Protein AF-A0A516W746-F1 (afdb_monomer_lite)

pLDDT: mean 83.27, std 19.43, range [36.5, 98.31]

Sequence (132 aa):
MTLKTCMACAITGLSFVTTAVLAQSAPSQAQGAFAKEAYEIARNMNGLADYCQRKGYIQPGSVEDARKLLPMVESMSPDKSGGDAAEAYGIKGYVLDGTRPPVQLAESELSESEWCQQAAEGWRHWAAQLAR

Radius of gyration: 26.64 Å; chains: 1; bounding box: 80×41×65 Å

Structure (mmCIF, N/CA/C/O backbone):
data_AF-A0A516W746-F1
#
_entry.id   AF-A0A516W746-F1
#
loop_
_atom_site.group_PDB
_atom_site.id
_atom_site.type_symbol
_atom_site.label_atom_id
_atom_site.label_alt_id
_atom_site.label_comp_id
_atom_site.label_asym_id
_atom_site.label_entity_id
_atom_site.label_seq_id
_atom_site.pdbx_PDB_ins_code
_atom_site.Cartn_x
_atom_site.Cartn_y
_atom_site.Cartn_z
_atom_site.occupancy
_atom_site.B_iso_or_equiv
_atom_site.auth_seq_id
_atom_site.auth_comp_id
_atom_site.auth_asym_id
_atom_site.auth_atom_id
_atom_site.pdbx_PDB_model_num
ATOM 1 N N . MET A 1 1 ? 63.960 31.977 -24.942 1.00 37.03 1 MET A N 1
ATOM 2 C CA . MET A 1 1 ? 64.540 31.016 -25.900 1.00 37.03 1 MET A CA 1
ATOM 3 C C . MET A 1 1 ? 63.509 30.722 -26.981 1.00 37.03 1 MET A C 1
ATOM 5 O O . MET A 1 1 ? 62.525 30.048 -26.726 1.00 37.03 1 MET A O 1
ATOM 9 N N . THR A 1 2 ? 63.719 31.315 -28.154 1.00 37.12 2 THR A N 1
ATOM 10 C CA . THR A 1 2 ? 63.327 30.843 -29.500 1.00 37.12 2 THR A CA 1
ATOM 11 C C . THR A 1 2 ? 63.686 29.345 -29.641 1.00 37.12 2 THR A C 1
ATOM 13 O O . THR A 1 2 ? 64.626 28.913 -28.986 1.00 37.12 2 THR A O 1
ATOM 16 N N . LEU A 1 3 ? 63.075 28.446 -30.420 1.00 38.25 3 LEU A N 1
ATOM 17 C CA . LEU A 1 3 ? 62.399 28.481 -31.721 1.00 38.25 3 LEU A CA 1
ATOM 18 C C . LEU A 1 3 ? 62.013 27.012 -32.032 1.00 38.25 3 LEU A C 1
ATOM 20 O O . LEU A 1 3 ? 62.898 26.170 -31.898 1.00 38.25 3 LEU A O 1
ATOM 24 N N . LYS A 1 4 ? 60.799 26.696 -32.516 1.00 39.16 4 LYS A N 1
ATOM 25 C CA . LYS A 1 4 ? 60.627 25.843 -33.719 1.00 39.16 4 LYS A CA 1
ATOM 26 C C . LYS A 1 4 ? 59.171 25.739 -34.179 1.00 39.16 4 LYS A C 1
ATOM 28 O O . LYS A 1 4 ? 58.379 24.943 -33.690 1.00 39.16 4 LYS A O 1
ATOM 33 N N . THR A 1 5 ? 58.865 26.541 -35.186 1.00 51.50 5 THR A N 1
ATOM 34 C CA . THR A 1 5 ? 57.885 26.256 -36.231 1.00 51.50 5 THR A CA 1
ATOM 35 C C . THR A 1 5 ? 58.268 24.963 -36.956 1.00 51.50 5 THR A C 1
ATOM 37 O O . THR A 1 5 ? 59.416 24.827 -37.372 1.00 51.50 5 THR A O 1
ATOM 40 N N . CYS A 1 6 ? 57.305 24.071 -37.189 1.00 39.34 6 CYS A N 1
ATOM 41 C CA . CYS A 1 6 ? 57.282 23.255 -38.401 1.00 39.34 6 CYS A CA 1
ATOM 42 C C . CYS A 1 6 ? 55.858 23.224 -38.951 1.00 39.34 6 CYS A C 1
ATOM 44 O O . CYS A 1 6 ? 54.904 22.791 -38.314 1.00 39.34 6 CYS A O 1
ATOM 46 N N . MET A 1 7 ? 55.783 23.781 -40.145 1.00 44.94 7 MET A N 1
ATOM 47 C CA . MET A 1 7 ? 54.649 23.980 -41.016 1.00 44.94 7 MET A CA 1
ATOM 48 C C . MET A 1 7 ? 54.442 22.726 -41.879 1.00 44.94 7 MET A C 1
ATOM 50 O O . MET A 1 7 ? 55.412 22.095 -42.284 1.00 44.94 7 MET A O 1
ATOM 54 N N . ALA A 1 8 ? 53.173 22.462 -42.195 1.00 44.06 8 ALA A N 1
ATOM 55 C CA . ALA A 1 8 ? 52.659 21.694 -43.332 1.00 44.06 8 ALA A CA 1
ATOM 56 C C . ALA A 1 8 ? 52.919 20.171 -43.415 1.00 44.06 8 ALA A C 1
ATOM 58 O O . ALA A 1 8 ? 53.989 19.703 -43.786 1.00 44.06 8 ALA A O 1
ATOM 59 N N . CYS A 1 9 ? 51.826 19.413 -43.300 1.00 36.50 9 CYS A N 1
ATOM 60 C CA . CYS A 1 9 ? 51.485 18.389 -44.288 1.00 36.50 9 CYS A CA 1
ATOM 61 C C . CYS A 1 9 ? 49.974 18.440 -44.533 1.00 36.50 9 CYS A C 1
ATOM 63 O O . CYS A 1 9 ? 49.177 17.998 -43.711 1.00 36.50 9 CYS A O 1
ATOM 65 N N . ALA A 1 10 ? 49.594 19.032 -45.664 1.00 47.81 10 ALA A N 1
ATOM 66 C CA . ALA A 1 10 ? 48.287 18.834 -46.261 1.00 47.81 10 ALA A CA 1
ATOM 67 C C . ALA A 1 10 ? 48.306 17.478 -46.976 1.00 47.81 10 ALA A C 1
ATOM 69 O O . ALA A 1 10 ? 49.094 17.301 -47.901 1.00 47.81 10 ALA A O 1
ATOM 70 N N . ILE A 1 11 ? 47.441 16.547 -46.569 1.00 54.03 11 ILE A N 1
ATOM 71 C CA . ILE A 1 11 ? 47.007 15.438 -47.422 1.00 54.03 11 ILE A CA 1
ATOM 72 C C . ILE A 1 11 ? 45.489 15.313 -47.280 1.00 54.03 11 ILE A C 1
ATOM 74 O O . ILE A 1 11 ? 44.940 15.022 -46.223 1.00 54.03 11 ILE A O 1
ATOM 78 N N . THR A 1 12 ? 44.852 15.626 -48.397 1.00 48.78 12 THR A N 1
ATOM 79 C CA . THR A 1 12 ? 43.491 15.351 -48.847 1.00 48.78 12 THR A CA 1
ATOM 80 C C . THR A 1 12 ? 42.935 14.011 -48.354 1.00 48.78 12 THR A C 1
ATOM 82 O O . THR A 1 12 ? 43.556 12.973 -48.569 1.00 48.78 12 THR A O 1
ATOM 85 N N . GLY A 1 13 ? 41.717 14.001 -47.799 1.00 41.84 13 GLY A N 1
ATOM 86 C CA . GLY A 1 13 ? 41.001 12.744 -47.572 1.00 41.84 13 GLY A CA 1
ATOM 87 C C . GLY A 1 13 ? 39.699 12.850 -46.778 1.00 41.84 13 GLY A C 1
ATOM 88 O O . GLY A 1 13 ? 39.731 13.007 -45.568 1.00 41.84 13 GLY A O 1
ATOM 89 N N . LEU A 1 14 ? 38.588 12.636 -47.488 1.00 45.56 14 LEU A N 1
ATOM 90 C CA . LEU A 1 14 ? 37.289 12.132 -47.018 1.00 45.56 14 LEU A CA 1
ATOM 91 C C . LEU A 1 14 ? 36.409 13.014 -46.114 1.00 45.56 14 LEU A C 1
ATOM 93 O O . LEU A 1 14 ? 36.617 13.180 -44.917 1.00 45.56 14 LEU A O 1
ATOM 97 N N . SER A 1 15 ? 35.303 13.439 -46.727 1.00 49.53 15 SER A N 1
ATOM 98 C CA . SER A 1 15 ? 34.029 13.756 -46.093 1.00 49.53 15 SER A CA 1
ATOM 99 C C . SER A 1 15 ? 33.666 12.755 -44.995 1.00 49.53 15 SER A C 1
ATOM 101 O O . SER A 1 15 ? 33.496 11.573 -45.283 1.00 49.53 15 SER A O 1
ATOM 103 N N . PHE A 1 16 ? 33.410 13.242 -43.784 1.00 45.09 16 PHE A N 1
ATOM 104 C CA . PHE A 1 16 ? 32.462 12.598 -42.883 1.00 45.09 16 PHE A CA 1
ATOM 105 C C . PHE A 1 16 ? 31.482 13.646 -42.380 1.00 45.09 16 PHE A C 1
ATOM 107 O O . PHE A 1 16 ? 31.838 14.646 -41.760 1.00 45.09 16 PHE A O 1
ATOM 114 N N . VAL A 1 17 ? 30.237 13.406 -42.772 1.00 51.44 17 VAL A N 1
ATOM 115 C CA . VAL A 1 17 ? 29.036 14.136 -42.408 1.00 51.44 17 VAL A CA 1
ATOM 116 C C . VAL A 1 17 ? 28.968 14.271 -40.893 1.00 51.44 17 VAL A C 1
ATOM 118 O O . VAL A 1 17 ? 29.109 13.299 -40.154 1.00 51.44 17 VAL A O 1
ATOM 121 N N . THR A 1 18 ? 28.722 15.495 -40.447 1.00 52.41 18 THR A N 1
ATOM 122 C CA . THR A 1 18 ? 28.358 15.859 -39.083 1.00 52.41 18 THR A CA 1
ATOM 123 C C . THR A 1 18 ? 27.039 15.176 -38.712 1.00 52.41 18 THR A C 1
ATOM 125 O O . THR A 1 18 ? 25.964 15.748 -38.857 1.00 52.41 18 THR A O 1
ATOM 128 N N . THR A 1 19 ? 27.085 13.940 -38.223 1.00 50.25 19 THR A N 1
ATOM 129 C CA . THR A 1 19 ? 25.996 13.399 -37.406 1.00 50.25 19 THR A CA 1
ATOM 130 C C . THR A 1 19 ? 26.310 13.719 -35.959 1.00 50.25 19 THR A C 1
ATOM 132 O O . THR A 1 19 ? 27.019 12.980 -35.278 1.00 50.25 19 THR A O 1
ATOM 135 N N . ALA A 1 20 ? 25.782 14.854 -35.499 1.00 52.38 20 ALA A N 1
ATOM 136 C CA . ALA A 1 20 ? 25.532 15.069 -34.087 1.00 52.38 20 ALA A CA 1
ATOM 137 C C . ALA A 1 20 ? 24.598 13.944 -33.621 1.00 52.38 20 ALA A C 1
ATOM 139 O O . ALA A 1 20 ? 23.387 13.996 -33.826 1.00 52.38 20 ALA A O 1
ATOM 140 N N . VAL A 1 21 ? 25.176 12.882 -33.060 1.00 49.97 21 VAL A N 1
ATOM 141 C CA . VAL A 1 21 ? 24.413 11.905 -32.293 1.00 49.97 21 VAL A CA 1
ATOM 142 C C . VAL A 1 21 ? 23.918 12.664 -31.074 1.00 49.97 21 VAL A C 1
ATOM 144 O O . VAL A 1 21 ? 24.688 12.985 -30.170 1.00 49.97 21 VAL A O 1
ATOM 147 N N . LEU A 1 22 ? 22.632 13.008 -31.092 1.00 46.84 22 LEU A N 1
ATOM 148 C CA . LEU A 1 22 ? 21.892 13.367 -29.896 1.00 46.84 22 LEU A CA 1
ATOM 149 C C . LEU A 1 22 ? 22.048 12.184 -28.941 1.00 46.84 22 LEU A C 1
ATOM 151 O O . LEU A 1 22 ? 21.396 11.155 -29.108 1.00 46.84 22 LEU A O 1
ATOM 155 N N . ALA A 1 23 ? 22.963 12.308 -27.983 1.00 45.59 23 ALA A N 1
ATOM 156 C CA . ALA A 1 23 ? 23.033 11.416 -26.846 1.00 45.59 23 ALA A CA 1
ATOM 157 C C . ALA A 1 23 ? 21.724 11.596 -26.071 1.00 45.59 23 ALA A C 1
ATOM 159 O O . ALA A 1 23 ? 21.599 12.473 -25.221 1.00 45.59 23 ALA A O 1
ATOM 160 N N . GLN A 1 24 ? 20.713 10.805 -26.430 1.00 52.53 24 GLN A N 1
ATOM 161 C CA . GLN A 1 24 ? 19.553 10.580 -25.588 1.00 52.53 24 GLN A CA 1
ATOM 162 C C . GLN A 1 24 ? 20.103 9.972 -24.303 1.00 52.53 24 GLN A C 1
ATOM 164 O O . GLN A 1 24 ? 20.575 8.836 -24.292 1.00 52.53 24 GLN A O 1
ATOM 169 N N . SER A 1 25 ? 20.133 10.773 -23.240 1.00 55.16 25 SER A N 1
ATOM 170 C CA . SER A 1 25 ? 20.462 10.329 -21.894 1.00 55.16 25 SER A CA 1
ATOM 171 C C . SER A 1 25 ? 19.475 9.232 -21.513 1.00 55.16 25 SER A C 1
ATOM 173 O O . SER A 1 25 ? 18.338 9.517 -21.141 1.00 55.16 25 SER A O 1
ATOM 175 N N . ALA A 1 26 ? 19.897 7.977 -21.673 1.00 61.19 26 ALA A N 1
ATOM 176 C CA . ALA A 1 26 ? 19.173 6.830 -21.157 1.00 61.19 26 ALA A CA 1
ATOM 177 C C . ALA A 1 26 ? 18.938 7.042 -19.650 1.00 61.19 26 ALA A C 1
ATOM 179 O O . ALA A 1 26 ? 19.851 7.534 -18.970 1.00 61.19 26 ALA A O 1
ATOM 180 N N . PRO A 1 27 ? 17.752 6.695 -19.117 1.00 62.69 27 PRO A N 1
ATOM 181 C CA . PRO A 1 27 ? 17.506 6.750 -17.683 1.00 62.69 27 PRO A CA 1
ATOM 182 C C . PRO A 1 27 ? 18.621 6.006 -16.949 1.00 62.69 27 PRO A C 1
ATOM 184 O O . PRO A 1 27 ? 18.989 4.891 -17.331 1.00 62.69 27 PRO A O 1
ATOM 187 N N . SER A 1 28 ? 19.197 6.624 -15.917 1.00 76.44 28 SER A N 1
ATOM 188 C CA . SER A 1 28 ? 20.229 5.936 -15.138 1.00 76.44 28 SER A CA 1
ATOM 189 C C . SER A 1 28 ? 19.622 4.704 -14.457 1.00 76.44 28 SER A C 1
ATOM 191 O O . SER A 1 28 ? 18.450 4.705 -14.082 1.00 76.44 28 SER A O 1
ATOM 193 N N . GLN A 1 29 ? 20.415 3.646 -14.267 1.00 75.31 29 GLN A N 1
ATOM 194 C CA . GLN A 1 29 ? 19.970 2.412 -13.597 1.00 75.31 29 GLN A CA 1
ATOM 195 C C . GLN A 1 29 ? 19.299 2.696 -12.236 1.00 75.31 29 GLN A C 1
ATOM 197 O O . GLN A 1 29 ? 18.311 2.056 -11.887 1.00 75.31 29 GLN A O 1
ATOM 202 N N . ALA A 1 30 ? 19.782 3.710 -11.508 1.00 80.44 30 ALA A N 1
ATOM 203 C CA . ALA A 1 30 ? 19.203 4.158 -10.242 1.00 80.44 30 ALA A CA 1
ATOM 204 C C . ALA A 1 30 ? 17.792 4.761 -10.394 1.00 80.44 30 ALA A C 1
ATOM 206 O O . ALA A 1 30 ? 16.923 4.497 -9.570 1.00 80.44 30 ALA A O 1
ATOM 207 N N . GLN A 1 31 ? 17.538 5.529 -11.460 1.00 83.38 31 GLN A N 1
ATOM 208 C CA . GLN A 1 31 ? 16.206 6.080 -11.747 1.00 83.38 31 GLN A CA 1
ATOM 209 C C . GLN A 1 31 ? 15.210 4.974 -12.108 1.00 83.38 31 GLN A C 1
ATOM 211 O O . GLN A 1 31 ? 14.065 5.020 -11.669 1.00 83.38 31 GLN A O 1
ATOM 216 N N . GLY A 1 32 ? 15.654 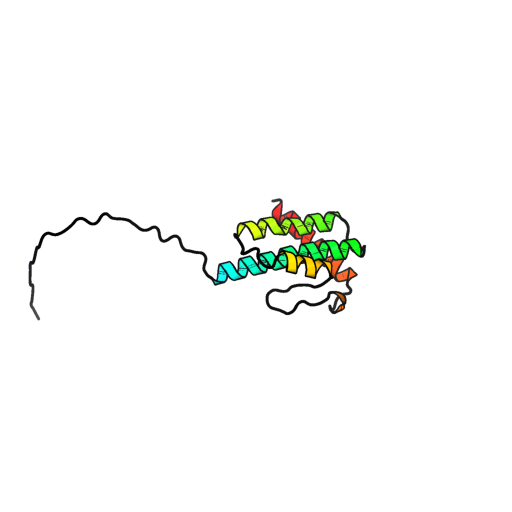3.960 -12.859 1.00 85.81 32 GLY A N 1
ATOM 217 C CA . GLY A 1 32 ? 14.825 2.798 -13.188 1.00 85.81 32 GLY A CA 1
ATOM 218 C C . GLY A 1 32 ? 14.448 1.969 -11.957 1.00 85.81 32 GLY A C 1
ATOM 219 O O . GLY A 1 32 ? 13.284 1.611 -11.796 1.00 85.81 32 GLY A O 1
ATOM 220 N N . ALA A 1 33 ? 15.409 1.716 -11.061 1.00 88.62 33 ALA A N 1
ATOM 221 C CA . ALA A 1 33 ? 15.162 1.000 -9.808 1.00 88.62 33 ALA A CA 1
ATOM 222 C C . ALA A 1 33 ? 14.163 1.744 -8.908 1.00 88.62 33 ALA A C 1
ATOM 224 O O . ALA A 1 33 ? 13.205 1.144 -8.430 1.00 88.62 33 ALA A O 1
ATOM 225 N N . PHE A 1 34 ? 14.331 3.061 -8.761 1.00 92.00 34 PHE A N 1
ATOM 226 C CA . PHE A 1 34 ? 13.399 3.898 -8.007 1.00 92.00 34 PHE A CA 1
ATOM 227 C C . PHE A 1 34 ? 11.984 3.892 -8.607 1.00 92.00 34 PHE A C 1
ATOM 229 O O . PHE A 1 34 ? 11.003 3.758 -7.880 1.00 92.00 34 PHE A O 1
ATOM 236 N N . ALA A 1 35 ? 11.859 4.003 -9.935 1.00 93.69 35 ALA A N 1
ATOM 237 C CA . ALA A 1 35 ? 10.559 3.969 -10.603 1.00 93.69 35 ALA A CA 1
ATOM 238 C C . ALA A 1 35 ? 9.835 2.631 -10.371 1.00 93.69 35 ALA A C 1
ATOM 240 O O . ALA A 1 35 ? 8.635 2.618 -10.093 1.00 93.69 35 ALA A O 1
ATOM 241 N N . LYS A 1 36 ? 10.565 1.511 -10.444 1.00 94.62 36 LYS A N 1
ATOM 242 C CA . LYS A 1 36 ? 10.028 0.179 -10.143 1.00 94.62 36 LYS A CA 1
ATOM 243 C C . LYS A 1 36 ? 9.533 0.074 -8.702 1.00 94.62 36 LYS A C 1
ATOM 245 O O . LYS A 1 36 ? 8.400 -0.338 -8.475 1.00 94.62 36 LYS A O 1
ATOM 250 N N . GLU A 1 37 ? 10.359 0.472 -7.742 1.00 94.44 37 GLU A N 1
ATOM 251 C CA . GLU A 1 37 ? 10.019 0.422 -6.318 1.00 94.44 37 GLU A CA 1
ATOM 252 C C . GLU A 1 37 ? 8.769 1.257 -6.010 1.00 94.44 37 GLU A C 1
ATOM 254 O O . GLU A 1 37 ? 7.829 0.776 -5.378 1.00 94.44 37 GLU A O 1
ATOM 259 N N . ALA A 1 38 ? 8.699 2.480 -6.546 1.00 93.44 38 ALA A N 1
ATOM 260 C CA . ALA A 1 38 ? 7.518 3.327 -6.424 1.00 93.44 38 ALA A CA 1
ATOM 261 C C . ALA A 1 38 ? 6.263 2.657 -7.013 1.00 93.44 38 ALA A C 1
ATOM 263 O O . ALA A 1 38 ? 5.166 2.812 -6.471 1.00 93.44 38 ALA A O 1
ATOM 264 N N . TYR A 1 39 ? 6.407 1.907 -8.113 1.00 95.50 39 TYR A N 1
ATOM 265 C CA . TYR A 1 39 ? 5.293 1.210 -8.756 1.00 95.50 39 TYR A CA 1
ATOM 266 C C . TYR A 1 39 ? 4.782 0.065 -7.885 1.00 95.50 39 TYR A C 1
ATOM 268 O O . TYR A 1 39 ? 3.578 -0.040 -7.652 1.00 95.50 39 TYR A O 1
ATOM 276 N N . GLU A 1 40 ? 5.683 -0.754 -7.347 1.00 96.56 40 GLU A N 1
ATOM 277 C CA . GLU A 1 40 ? 5.339 -1.835 -6.423 1.00 96.56 40 GLU A CA 1
ATOM 278 C C . GLU A 1 40 ? 4.666 -1.294 -5.150 1.00 96.56 40 GLU A C 1
ATOM 280 O O . GLU A 1 40 ? 3.613 -1.800 -4.759 1.00 96.56 40 GLU A O 1
ATOM 285 N N . ILE A 1 41 ? 5.185 -0.211 -4.559 1.00 95.19 41 ILE A N 1
ATOM 286 C CA . ILE A 1 41 ? 4.568 0.449 -3.396 1.00 95.19 41 ILE A CA 1
ATOM 287 C C . ILE A 1 41 ? 3.166 0.968 -3.741 1.00 95.19 41 ILE A C 1
ATOM 289 O O . ILE A 1 41 ? 2.222 0.718 -2.993 1.00 95.19 41 ILE A O 1
ATOM 293 N N . ALA A 1 42 ? 2.979 1.641 -4.881 1.00 95.06 42 ALA A N 1
ATOM 294 C CA . ALA A 1 42 ? 1.662 2.139 -5.282 1.00 95.06 42 ALA A CA 1
ATOM 295 C C . ALA A 1 42 ? 0.643 1.001 -5.477 1.00 95.06 42 ALA A C 1
ATOM 297 O O . ALA A 1 42 ? -0.510 1.109 -5.053 1.00 95.06 42 ALA A O 1
ATOM 298 N N . ARG A 1 43 ? 1.065 -0.123 -6.070 1.00 97.62 43 ARG A N 1
ATOM 299 C CA . ARG A 1 43 ? 0.226 -1.324 -6.207 1.00 97.62 43 ARG A CA 1
ATOM 300 C C . ARG A 1 43 ? -0.085 -1.947 -4.841 1.00 97.62 43 ARG A C 1
ATOM 302 O O . ARG A 1 43 ? -1.232 -2.311 -4.593 1.00 97.62 43 ARG A O 1
ATOM 309 N N . ASN A 1 44 ? 0.888 -2.005 -3.931 1.00 97.56 44 ASN A N 1
ATOM 310 C CA . ASN A 1 44 ? 0.682 -2.460 -2.557 1.00 97.56 44 ASN A CA 1
ATOM 311 C C . ASN A 1 44 ? -0.328 -1.590 -1.793 1.00 97.56 44 ASN A C 1
ATOM 313 O O . ASN A 1 44 ? -1.231 -2.137 -1.163 1.00 97.56 44 ASN A O 1
ATOM 317 N N . MET A 1 45 ? -0.250 -0.262 -1.920 1.00 95.81 45 MET A N 1
ATOM 318 C CA . MET A 1 45 ? -1.204 0.670 -1.305 1.00 95.81 45 MET A CA 1
ATOM 319 C C . MET A 1 45 ? -2.635 0.460 -1.809 1.00 95.81 45 MET A C 1
ATOM 321 O O . MET A 1 45 ? -3.562 0.480 -1.004 1.00 95.81 45 MET A O 1
ATOM 325 N N . ASN A 1 46 ? -2.829 0.168 -3.100 1.00 97.38 46 ASN A N 1
ATOM 326 C CA . ASN A 1 46 ? -4.153 -0.193 -3.621 1.00 97.38 46 ASN A CA 1
ATOM 327 C C . ASN A 1 46 ? -4.700 -1.464 -2.956 1.00 97.38 46 ASN A C 1
ATOM 329 O O . ASN A 1 46 ? -5.857 -1.497 -2.537 1.00 97.38 46 ASN A O 1
ATOM 333 N N . GLY A 1 47 ? -3.858 -2.489 -2.807 1.00 98.00 47 GLY A N 1
ATOM 334 C CA . GLY A 1 47 ? -4.239 -3.715 -2.110 1.00 98.00 47 GLY A CA 1
ATOM 335 C C . GLY A 1 47 ? -4.556 -3.485 -0.629 1.00 98.00 47 GLY A C 1
ATOM 336 O O . GLY A 1 47 ? -5.515 -4.059 -0.109 1.00 98.00 47 GLY A O 1
ATOM 337 N N . LEU A 1 48 ? -3.784 -2.628 0.049 1.00 98.00 48 LEU A N 1
ATOM 338 C CA . LEU A 1 48 ? -4.017 -2.240 1.445 1.00 98.00 48 LEU A CA 1
ATOM 339 C C . LEU A 1 48 ? -5.321 -1.459 1.607 1.00 98.00 48 LEU A C 1
ATOM 341 O O . LEU A 1 48 ? -6.053 -1.696 2.565 1.00 98.00 48 LEU A O 1
ATOM 345 N N . ALA A 1 49 ? -5.658 -0.582 0.661 1.00 98.12 49 ALA A N 1
ATOM 346 C CA . ALA A 1 49 ? -6.938 0.114 0.655 1.00 98.12 49 ALA A CA 1
ATOM 347 C C . ALA A 1 49 ? -8.105 -0.885 0.565 1.00 98.12 49 ALA A C 1
ATOM 349 O O . ALA A 1 49 ? -9.033 -0.825 1.375 1.00 98.12 49 ALA A O 1
ATOM 350 N N . ASP A 1 50 ? -8.013 -1.877 -0.327 1.00 98.25 50 ASP A N 1
ATOM 351 C CA . ASP A 1 50 ? -9.009 -2.949 -0.415 1.00 98.25 50 ASP A CA 1
ATOM 352 C C . ASP A 1 50 ? -9.065 -3.780 0.888 1.00 98.25 50 ASP A C 1
ATOM 354 O O . ASP A 1 50 ? -10.150 -4.156 1.338 1.00 98.25 50 ASP A O 1
ATOM 358 N N . TYR A 1 51 ? -7.920 -4.077 1.520 1.00 98.31 51 TYR A N 1
ATOM 359 C CA . TYR A 1 51 ? -7.861 -4.760 2.822 1.00 98.31 51 TYR A CA 1
ATOM 360 C C . TYR A 1 51 ? -8.604 -3.970 3.907 1.00 98.31 51 TYR A C 1
ATOM 362 O O . TYR A 1 51 ? -9.529 -4.494 4.533 1.00 98.31 51 TYR A O 1
ATOM 370 N N . CYS A 1 52 ? -8.249 -2.698 4.081 1.00 98.25 52 CYS A N 1
ATOM 371 C CA . CYS A 1 52 ? -8.855 -1.794 5.052 1.00 98.25 52 CYS A CA 1
ATOM 372 C C . CYS A 1 52 ? -10.367 -1.633 4.829 1.00 98.25 52 CYS A C 1
ATOM 374 O O . CYS A 1 52 ? -11.138 -1.625 5.792 1.00 98.25 52 CYS A O 1
ATOM 376 N N . GLN A 1 53 ? -10.812 -1.556 3.569 1.00 98.31 53 GLN A N 1
ATOM 377 C CA . GLN A 1 53 ? -12.232 -1.474 3.232 1.00 98.31 53 GLN A CA 1
ATOM 378 C C . GLN A 1 53 ? -12.972 -2.763 3.609 1.00 98.31 53 GLN A C 1
ATOM 380 O O . GLN A 1 53 ? -14.014 -2.696 4.258 1.00 98.31 53 GLN A O 1
ATOM 385 N N . ARG A 1 54 ? -12.443 -3.946 3.255 1.00 98.06 54 ARG A N 1
ATOM 386 C CA . ARG A 1 54 ? -13.082 -5.235 3.598 1.00 98.06 54 ARG A CA 1
ATOM 387 C C . ARG A 1 54 ? -13.198 -5.453 5.10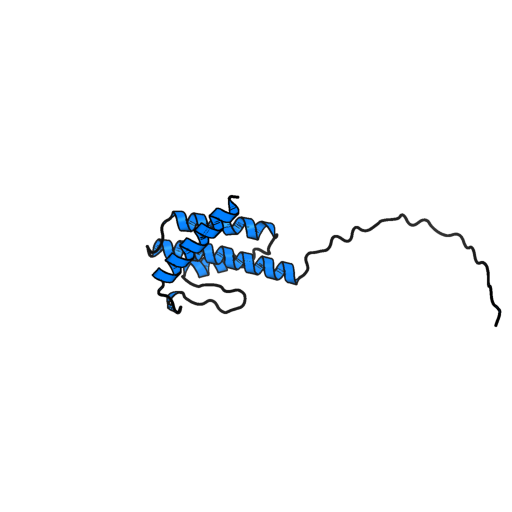3 1.00 98.06 54 ARG A C 1
ATOM 389 O O . ARG A 1 54 ? -14.126 -6.118 5.553 1.00 98.06 54 ARG A O 1
ATOM 396 N N . LYS A 1 55 ? -12.266 -4.896 5.874 1.00 97.56 55 LYS A N 1
ATOM 397 C CA . LYS A 1 55 ? -12.284 -4.920 7.341 1.00 97.56 55 LYS A CA 1
ATOM 398 C C . LYS A 1 55 ? -13.264 -3.908 7.948 1.00 97.56 55 LYS A C 1
ATOM 400 O O . LYS A 1 55 ? -13.544 -3.991 9.139 1.00 97.56 55 LYS A O 1
ATOM 405 N N . GLY A 1 56 ? -13.803 -2.987 7.147 1.00 97.88 56 GLY A N 1
ATOM 406 C CA . GLY A 1 56 ? -14.761 -1.969 7.579 1.00 97.88 56 GLY A CA 1
ATOM 407 C C . GLY A 1 56 ? -14.128 -0.737 8.230 1.00 97.88 56 GLY A C 1
ATOM 408 O O . GLY A 1 56 ? -14.839 0.030 8.870 1.00 97.88 56 GLY A O 1
ATOM 409 N N . TYR A 1 57 ? -12.813 -0.533 8.087 1.00 98.19 57 TYR A N 1
ATOM 410 C CA . TYR A 1 57 ? -12.106 0.581 8.734 1.00 98.19 57 TYR A CA 1
ATOM 411 C C . TYR A 1 57 ? -12.167 1.891 7.945 1.00 98.19 57 TYR A C 1
ATOM 413 O O . TYR A 1 57 ? -11.995 2.962 8.525 1.00 98.19 57 TYR A O 1
ATOM 421 N N . ILE A 1 58 ? -12.413 1.817 6.634 1.00 98.19 58 ILE A N 1
ATOM 422 C CA . ILE A 1 58 ? -12.442 2.972 5.727 1.00 98.19 58 ILE A CA 1
ATOM 423 C C . ILE A 1 58 ? -13.628 2.885 4.763 1.00 98.19 58 ILE A C 1
ATOM 425 O O . ILE A 1 58 ? -14.219 1.821 4.568 1.00 98.19 58 ILE A O 1
ATOM 429 N N . GLN A 1 59 ? -13.966 4.011 4.136 1.00 95.88 59 GLN A N 1
ATOM 430 C CA . GLN A 1 59 ? -15.067 4.100 3.177 1.00 95.88 59 GLN A CA 1
ATOM 431 C C . GLN A 1 59 ? -14.608 3.755 1.747 1.00 95.88 59 GLN A C 1
ATOM 433 O O . GLN A 1 59 ? -13.431 3.931 1.431 1.00 95.88 59 GLN A O 1
ATOM 438 N N . PRO A 1 60 ? -15.521 3.341 0.843 1.00 94.06 60 PRO A N 1
ATOM 439 C CA . PRO A 1 60 ? -15.180 3.036 -0.552 1.00 94.06 60 PRO A CA 1
ATOM 440 C C . PRO A 1 60 ? -14.444 4.169 -1.288 1.00 94.06 60 PRO A C 1
ATOM 442 O O . PRO A 1 60 ? -13.516 3.902 -2.044 1.00 94.06 60 PRO A O 1
ATOM 445 N N . GLY A 1 61 ? -14.784 5.436 -1.016 1.00 93.56 61 GLY A N 1
ATOM 446 C CA . GLY A 1 61 ? -14.105 6.587 -1.630 1.00 93.56 61 GLY A CA 1
ATOM 447 C C . GLY A 1 61 ? -12.605 6.671 -1.306 1.00 93.56 61 GLY A C 1
ATOM 448 O O . GLY A 1 61 ? -11.822 7.132 -2.129 1.00 93.56 61 GLY A O 1
ATOM 449 N N . SER A 1 62 ? -12.168 6.148 -0.155 1.00 95.31 62 SER A N 1
ATOM 450 C CA . SER A 1 62 ? -10.745 6.096 0.207 1.00 95.31 62 SER A CA 1
ATOM 451 C C . SER A 1 62 ? -9.946 5.139 -0.684 1.00 95.31 62 SER A C 1
ATOM 453 O O . SER A 1 62 ? -8.761 5.367 -0.920 1.00 95.31 62 SER A O 1
ATOM 455 N N . VAL A 1 63 ? -10.585 4.090 -1.213 1.00 96.44 63 VAL A N 1
ATOM 456 C CA . VAL A 1 63 ? -9.961 3.173 -2.180 1.00 96.44 63 VAL A CA 1
ATOM 457 C C . VAL A 1 63 ? -9.768 3.859 -3.528 1.00 96.44 63 VAL A C 1
ATOM 459 O O . VAL A 1 63 ? -8.722 3.712 -4.158 1.00 96.44 63 VAL A O 1
ATOM 462 N N . GLU A 1 64 ? -10.750 4.647 -3.964 1.00 95.75 64 GLU A N 1
ATOM 463 C CA . GLU A 1 64 ? -10.624 5.451 -5.181 1.00 95.75 64 GLU A CA 1
ATOM 464 C C . GLU A 1 64 ? -9.493 6.477 -5.056 1.00 95.75 64 GLU A C 1
ATOM 466 O O . GLU A 1 64 ? -8.734 6.675 -6.005 1.00 95.75 64 GLU A O 1
ATOM 471 N N . ASP A 1 65 ? -9.337 7.090 -3.880 1.00 95.44 65 ASP A N 1
ATOM 472 C CA . ASP A 1 65 ? -8.236 8.010 -3.603 1.00 95.44 65 ASP A CA 1
ATOM 473 C C . ASP A 1 65 ? -6.866 7.320 -3.657 1.00 95.44 65 ASP A C 1
ATOM 475 O O . ASP A 1 65 ? -5.953 7.855 -4.289 1.00 95.44 65 ASP A O 1
ATOM 479 N N . ALA A 1 66 ? -6.725 6.114 -3.094 1.00 94.69 66 ALA A N 1
ATOM 480 C CA . ALA A 1 66 ? -5.486 5.333 -3.179 1.00 94.69 66 ALA A CA 1
ATOM 481 C C . ALA A 1 66 ? -5.095 5.034 -4.639 1.00 94.69 66 ALA A C 1
ATOM 483 O O . ALA A 1 66 ? -3.949 5.238 -5.049 1.00 94.69 66 ALA A O 1
ATOM 484 N N . ARG A 1 67 ? -6.076 4.642 -5.466 1.00 95.19 67 ARG A N 1
ATOM 485 C CA . ARG A 1 67 ? -5.856 4.269 -6.874 1.00 95.19 67 ARG A CA 1
ATOM 486 C C . ARG A 1 67 ? -5.351 5.419 -7.744 1.00 95.19 67 ARG A C 1
ATOM 488 O O . ARG A 1 67 ? -4.681 5.161 -8.746 1.00 95.19 67 ARG A O 1
ATOM 495 N N . LYS A 1 68 ? -5.593 6.676 -7.357 1.00 92.06 68 LYS A N 1
ATOM 496 C CA . LYS A 1 68 ? -5.096 7.863 -8.081 1.00 92.06 68 LYS A CA 1
ATOM 497 C C . LYS A 1 68 ? -3.573 8.011 -8.038 1.00 92.06 68 LYS A C 1
ATOM 499 O O . LYS A 1 68 ? -3.033 8.773 -8.833 1.00 92.06 68 LYS A O 1
ATOM 504 N N . LEU A 1 69 ? -2.870 7.288 -7.163 1.00 86.12 69 LEU A N 1
ATOM 505 C CA . LEU A 1 69 ? -1.406 7.313 -7.119 1.00 86.12 69 LEU A CA 1
ATOM 506 C C . LEU A 1 69 ? -0.770 6.608 -8.325 1.00 86.12 69 LEU A C 1
ATOM 508 O O . LEU A 1 69 ? 0.296 7.010 -8.788 1.00 86.12 69 LEU A O 1
ATOM 512 N N . LEU A 1 70 ? -1.415 5.566 -8.853 1.00 92.75 70 LEU A N 1
ATOM 513 C CA . LEU A 1 70 ? -0.799 4.699 -9.855 1.00 92.75 70 LEU A CA 1
ATOM 514 C C . LEU A 1 70 ? -0.429 5.430 -11.164 1.00 92.75 70 LEU A C 1
ATOM 516 O O . LEU A 1 70 ? 0.713 5.279 -11.598 1.00 92.75 70 LEU A O 1
ATOM 520 N N . PRO A 1 71 ? -1.295 6.277 -11.760 1.00 92.56 71 PRO A N 1
ATOM 521 C CA . PRO A 1 71 ? -0.964 6.989 -12.999 1.00 92.56 71 PRO A CA 1
ATOM 522 C C . PRO A 1 71 ? 0.264 7.905 -12.887 1.00 92.56 71 PRO A C 1
ATOM 524 O O . PRO A 1 71 ? 1.035 8.034 -13.837 1.00 92.56 71 PRO A O 1
ATOM 527 N N . MET A 1 72 ? 0.478 8.521 -11.718 1.00 88.06 72 MET A N 1
ATOM 528 C CA . MET A 1 72 ? 1.660 9.350 -11.454 1.00 88.06 72 MET A CA 1
ATOM 529 C C . MET A 1 72 ? 2.939 8.531 -11.553 1.00 88.06 72 MET A C 1
ATOM 531 O O . MET A 1 72 ? 3.884 8.931 -12.229 1.00 88.06 72 MET A O 1
ATOM 535 N N . VAL A 1 73 ? 2.959 7.366 -10.914 1.00 91.06 73 VAL A N 1
ATOM 536 C CA . VAL A 1 73 ? 4.126 6.489 -10.953 1.00 91.06 73 VAL A CA 1
ATOM 537 C C . VAL A 1 73 ? 4.328 5.908 -12.352 1.00 91.06 73 VAL A C 1
ATOM 539 O O . VAL A 1 73 ? 5.454 5.817 -12.828 1.00 91.06 73 VAL A O 1
ATOM 542 N N . GLU A 1 74 ? 3.248 5.588 -13.065 1.00 92.94 74 GLU A N 1
ATOM 543 C CA . GLU A 1 74 ? 3.328 5.108 -14.447 1.00 92.94 74 GLU A CA 1
ATOM 544 C C . GLU A 1 74 ? 3.931 6.136 -15.415 1.00 92.94 74 GLU A C 1
ATOM 546 O O . GLU A 1 74 ? 4.593 5.738 -16.375 1.00 92.94 74 GLU A O 1
ATOM 551 N N . SER A 1 75 ? 3.791 7.440 -15.142 1.00 91.38 75 SER A N 1
ATOM 552 C CA . SER A 1 75 ? 4.427 8.498 -15.943 1.00 91.38 75 SER A CA 1
ATOM 553 C C . SER A 1 75 ? 5.961 8.420 -15.942 1.00 91.38 75 SER A C 1
ATOM 555 O O . SER A 1 75 ? 6.610 8.868 -16.887 1.00 91.38 75 SER A O 1
ATOM 557 N N . MET A 1 76 ? 6.545 7.769 -14.931 1.00 89.62 76 MET A N 1
ATOM 558 C CA . MET A 1 76 ? 7.985 7.525 -14.831 1.00 89.62 76 MET A CA 1
ATOM 559 C C . MET A 1 76 ? 8.455 6.351 -15.704 1.00 89.62 76 MET A C 1
ATOM 561 O O . MET A 1 76 ? 9.643 6.042 -15.714 1.00 89.62 76 MET A O 1
ATOM 565 N N . SER A 1 77 ? 7.544 5.695 -16.435 1.0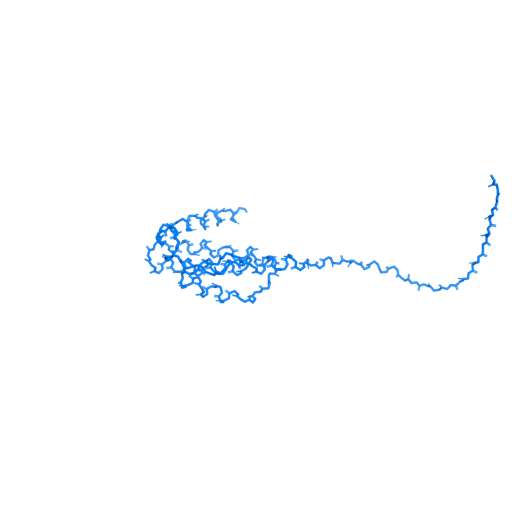0 92.38 77 SER A N 1
ATOM 566 C CA . SER A 1 77 ? 7.810 4.486 -17.227 1.00 92.38 77 SER A CA 1
ATOM 567 C C . SER A 1 77 ? 8.502 3.370 -16.418 1.00 92.38 77 SER A C 1
ATOM 569 O O . SER A 1 77 ? 9.574 2.902 -16.811 1.00 92.38 77 SER A O 1
ATOM 571 N N . PRO A 1 78 ? 7.925 2.942 -15.277 1.00 94.81 78 PRO A N 1
ATOM 572 C CA . PRO A 1 78 ? 8.537 1.946 -14.406 1.00 94.81 78 PRO A CA 1
ATOM 573 C C . PRO A 1 78 ? 8.548 0.553 -15.049 1.00 94.81 78 PRO A C 1
ATOM 575 O O . PRO A 1 78 ? 7.667 0.207 -15.843 1.00 94.81 78 PRO A O 1
ATOM 578 N N . ASP A 1 79 ? 9.501 -0.287 -14.642 1.00 95.00 79 ASP A N 1
ATOM 579 C CA . ASP A 1 79 ? 9.361 -1.738 -14.796 1.00 95.00 79 ASP A CA 1
ATOM 580 C C . ASP A 1 79 ? 8.167 -2.198 -13.948 1.00 95.00 79 ASP A C 1
ATOM 582 O O . ASP A 1 79 ? 8.165 -2.041 -12.729 1.00 95.00 79 ASP A O 1
ATOM 586 N N . LYS A 1 80 ? 7.137 -2.740 -14.604 1.00 96.44 80 LYS A N 1
ATOM 587 C CA . LYS A 1 80 ? 5.885 -3.155 -13.953 1.00 96.44 80 LYS A CA 1
ATOM 588 C C . LYS A 1 80 ? 5.937 -4.571 -13.378 1.00 96.44 80 LYS A C 1
ATOM 590 O O . LYS A 1 80 ? 4.970 -5.013 -12.751 1.00 96.44 80 LYS A O 1
ATOM 595 N N . SER A 1 81 ? 7.022 -5.312 -13.610 1.00 96.25 81 SER A N 1
ATOM 596 C CA . SER A 1 81 ? 7.182 -6.640 -13.020 1.00 96.25 81 SER A CA 1
ATOM 597 C C . SER A 1 81 ? 7.157 -6.541 -11.493 1.00 96.25 81 SER A C 1
ATOM 599 O O . SER A 1 81 ? 7.735 -5.625 -10.923 1.00 96.25 81 SER A O 1
ATOM 601 N N . GLY A 1 82 ? 6.447 -7.461 -10.835 1.00 94.88 82 GLY A N 1
ATOM 602 C CA . GLY A 1 82 ? 6.281 -7.458 -9.375 1.00 94.88 82 GLY A CA 1
ATOM 603 C C . GLY A 1 82 ? 5.052 -6.700 -8.864 1.00 94.88 82 GLY A C 1
ATOM 604 O O . GLY A 1 82 ? 4.575 -7.012 -7.774 1.00 94.88 82 GLY A O 1
ATOM 605 N N . GLY A 1 83 ? 4.451 -5.806 -9.659 1.00 96.56 83 GLY A N 1
ATOM 606 C CA . GLY A 1 83 ? 3.299 -5.005 -9.224 1.00 96.56 83 GLY A CA 1
ATOM 607 C C . GLY A 1 83 ? 2.092 -5.823 -8.750 1.00 96.56 83 GLY A C 1
ATOM 608 O O . GLY A 1 83 ? 1.505 -5.512 -7.718 1.00 96.56 83 GLY A O 1
ATOM 609 N N . ASP A 1 84 ? 1.739 -6.901 -9.453 1.00 98.00 84 ASP A N 1
ATOM 610 C CA . ASP A 1 84 ? 0.612 -7.760 -9.055 1.00 98.00 84 ASP A CA 1
ATOM 611 C C . ASP A 1 84 ? 0.900 -8.538 -7.766 1.00 98.00 84 ASP A C 1
ATOM 613 O O . ASP A 1 84 ? 0.012 -8.730 -6.935 1.00 98.00 84 ASP A O 1
ATOM 617 N N . ALA A 1 85 ? 2.155 -8.946 -7.556 1.00 96.88 85 ALA A N 1
ATOM 618 C CA . ALA A 1 85 ? 2.570 -9.569 -6.304 1.00 96.88 85 ALA A CA 1
ATOM 619 C C . ALA A 1 85 ? 2.513 -8.559 -5.147 1.00 96.88 85 ALA A C 1
ATOM 621 O O . ALA A 1 85 ? 2.048 -8.898 -4.059 1.00 96.88 85 ALA A O 1
ATOM 622 N N . ALA A 1 86 ? 2.927 -7.314 -5.391 1.00 97.25 86 ALA A N 1
ATOM 623 C CA . ALA A 1 86 ? 2.862 -6.234 -4.417 1.00 97.25 86 ALA A CA 1
ATOM 624 C C . ALA A 1 86 ? 1.415 -5.886 -4.018 1.00 97.25 86 ALA A C 1
ATOM 626 O O . ALA A 1 86 ? 1.116 -5.784 -2.823 1.00 97.25 86 ALA A O 1
ATOM 627 N N . GLU A 1 87 ? 0.495 -5.787 -4.986 1.00 98.06 87 GLU A N 1
ATOM 628 C CA . GLU A 1 87 ? -0.941 -5.619 -4.711 1.00 98.06 87 GLU A CA 1
ATOM 629 C C . GLU A 1 87 ? -1.497 -6.815 -3.929 1.00 98.06 87 GLU A C 1
ATOM 631 O O . GLU A 1 87 ? -2.192 -6.630 -2.930 1.00 98.06 87 GLU A O 1
ATOM 636 N N . ALA A 1 88 ? -1.127 -8.046 -4.299 1.00 97.94 88 ALA A N 1
ATOM 637 C CA . ALA A 1 88 ? -1.548 -9.247 -3.582 1.00 97.94 88 ALA A CA 1
ATOM 638 C C . ALA A 1 88 ? -1.046 -9.293 -2.126 1.00 97.94 88 ALA A C 1
ATOM 640 O O . ALA A 1 88 ? -1.763 -9.789 -1.252 1.00 97.94 88 ALA A O 1
ATOM 641 N N . TYR A 1 89 ? 0.151 -8.773 -1.837 1.00 97.31 89 TYR A N 1
ATOM 642 C CA . TYR A 1 89 ? 0.619 -8.576 -0.460 1.00 97.31 89 TYR A CA 1
ATOM 643 C C . TYR A 1 89 ? -0.235 -7.550 0.285 1.00 97.31 89 TYR A C 1
ATOM 645 O O . TYR A 1 89 ? -0.648 -7.807 1.417 1.00 97.31 89 TYR A O 1
ATOM 653 N N . GLY A 1 90 ? -0.573 -6.438 -0.367 1.00 97.75 90 GLY A N 1
ATOM 654 C CA . GLY A 1 90 ? -1.410 -5.398 0.228 1.00 97.75 90 GLY A CA 1
ATOM 655 C C . GLY A 1 90 ? -2.807 -5.909 0.570 1.00 97.75 90 GLY A C 1
ATOM 656 O O . GLY A 1 90 ? -3.296 -5.694 1.675 1.00 97.75 90 GLY A O 1
ATOM 657 N N . ILE A 1 91 ? -3.409 -6.705 -0.322 1.00 98.31 91 ILE A N 1
ATOM 658 C CA . ILE A 1 91 ? -4.701 -7.374 -0.092 1.00 98.31 91 ILE A CA 1
ATOM 659 C C . ILE A 1 91 ? -4.665 -8.249 1.169 1.00 98.31 91 ILE A C 1
ATOM 661 O O . ILE A 1 91 ? -5.697 -8.419 1.818 1.00 98.31 91 ILE A O 1
ATOM 665 N N . LYS A 1 92 ? -3.500 -8.795 1.530 1.00 97.06 92 LYS A N 1
ATOM 666 C CA . LYS A 1 92 ? -3.287 -9.617 2.731 1.00 97.06 92 LYS A CA 1
ATOM 667 C C . LYS A 1 92 ? -2.906 -8.799 3.977 1.00 97.06 92 LYS A C 1
ATOM 669 O O . LYS A 1 92 ? -2.634 -9.399 5.013 1.00 97.06 92 LYS A O 1
ATOM 674 N N . GLY A 1 93 ? -2.882 -7.468 3.889 1.00 97.00 93 GLY A N 1
ATOM 675 C CA . GLY A 1 93 ? -2.532 -6.584 5.001 1.00 97.00 93 GLY A CA 1
ATOM 676 C C . GLY A 1 93 ? -1.028 -6.455 5.248 1.00 97.00 93 GLY A C 1
ATOM 677 O O . GLY A 1 93 ? -0.633 -6.166 6.373 1.00 97.00 93 GLY A O 1
ATOM 678 N N . TYR A 1 94 ? -0.186 -6.702 4.238 1.00 97.06 94 TYR A N 1
ATOM 679 C CA . TYR A 1 94 ? 1.257 -6.464 4.330 1.00 97.06 94 TYR A CA 1
ATOM 680 C C . TYR A 1 94 ? 1.631 -5.125 3.707 1.00 97.06 94 TYR A C 1
ATOM 682 O O . TYR A 1 94 ? 1.239 -4.834 2.575 1.00 97.06 94 TYR A O 1
ATOM 690 N N . VAL A 1 95 ? 2.442 -4.360 4.427 1.00 94.50 95 VAL A N 1
ATOM 691 C CA . VAL A 1 95 ? 3.020 -3.098 3.973 1.00 94.50 95 VAL A CA 1
ATOM 692 C C . VAL A 1 95 ? 4.388 -3.364 3.367 1.00 94.50 95 VAL A C 1
ATOM 694 O O . VAL A 1 95 ? 5.250 -3.969 4.009 1.00 94.50 95 VAL A O 1
ATOM 697 N N . LEU A 1 96 ? 4.581 -2.907 2.130 1.00 92.62 96 LEU A N 1
ATOM 698 C CA . LEU A 1 96 ? 5.903 -2.799 1.523 1.00 92.62 96 LEU A CA 1
ATOM 699 C C . LEU A 1 96 ? 6.502 -1.434 1.859 1.00 92.62 96 LEU A C 1
ATOM 701 O O . LEU A 1 96 ? 5.841 -0.411 1.690 1.00 92.62 96 LEU A O 1
ATOM 705 N N . ASP A 1 97 ? 7.759 -1.426 2.291 1.00 82.25 97 ASP A N 1
ATOM 706 C CA . ASP A 1 97 ? 8.549 -0.204 2.436 1.00 82.25 97 ASP A CA 1
ATOM 707 C C . ASP A 1 97 ? 9.899 -0.384 1.747 1.00 82.25 97 ASP A C 1
ATOM 709 O O . ASP A 1 97 ? 10.907 -0.767 2.354 1.00 82.25 97 ASP A O 1
ATOM 713 N N . GLY A 1 98 ? 9.868 -0.188 0.434 1.00 77.38 98 GLY A N 1
ATOM 714 C CA . GLY A 1 98 ? 11.037 -0.286 -0.417 1.00 77.38 98 GLY A CA 1
ATOM 715 C C . GLY A 1 98 ? 11.733 -1.635 -0.323 1.00 77.38 98 GLY A C 1
ATOM 716 O O . GLY A 1 98 ? 11.146 -2.680 -0.599 1.00 77.38 98 GLY A O 1
ATOM 717 N N . THR A 1 99 ? 13.000 -1.618 0.091 1.00 73.69 99 THR A N 1
ATOM 718 C CA . THR A 1 99 ? 13.825 -2.829 0.194 1.00 73.69 99 THR A CA 1
ATOM 719 C C . THR A 1 99 ? 13.674 -3.574 1.522 1.00 73.69 99 THR A C 1
ATOM 721 O O . THR A 1 99 ? 14.344 -4.591 1.722 1.00 73.69 99 THR A O 1
ATOM 724 N N . ARG A 1 100 ? 12.873 -3.072 2.472 1.00 81.38 100 ARG A N 1
ATOM 725 C CA . ARG A 1 100 ? 12.652 -3.765 3.749 1.00 81.38 100 ARG A CA 1
ATOM 726 C C . ARG A 1 100 ? 11.715 -4.964 3.555 1.00 81.38 100 ARG A C 1
ATOM 728 O O . ARG A 1 100 ? 10.848 -4.926 2.683 1.00 81.38 100 ARG A O 1
ATOM 735 N N . PRO A 1 101 ? 11.857 -6.033 4.365 1.00 85.69 101 PRO A N 1
ATOM 736 C CA . PRO A 1 101 ? 10.899 -7.131 4.348 1.00 85.69 101 PRO A CA 1
ATOM 737 C C . PRO A 1 101 ? 9.465 -6.625 4.581 1.00 85.69 101 PRO A C 1
ATOM 739 O O . PRO A 1 101 ? 9.285 -5.719 5.398 1.00 85.69 101 PRO A O 1
ATOM 742 N N . PRO A 1 102 ? 8.451 -7.209 3.914 1.00 88.38 102 PRO A N 1
ATOM 743 C CA . PRO A 1 102 ? 7.057 -6.856 4.151 1.00 88.38 102 PRO A CA 1
ATOM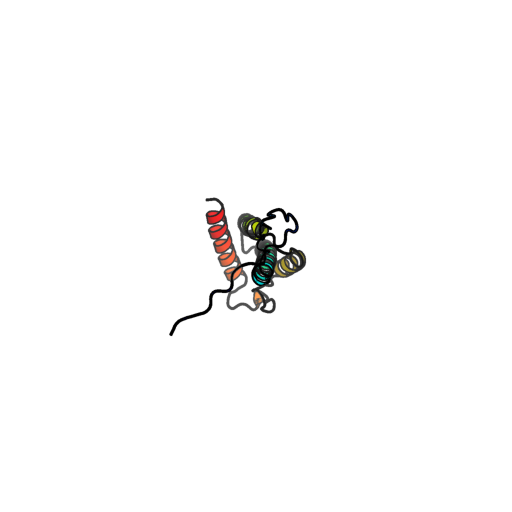 744 C C . PRO A 1 102 ? 6.675 -7.054 5.621 1.00 88.38 102 PRO A C 1
ATOM 746 O O . PRO A 1 102 ? 6.987 -8.096 6.199 1.00 88.38 102 PRO A O 1
ATOM 749 N N . VAL A 1 103 ? 5.958 -6.092 6.200 1.00 90.38 103 VAL A N 1
ATOM 750 C CA . VAL A 1 103 ? 5.485 -6.150 7.595 1.00 90.38 103 VAL A CA 1
ATOM 751 C C . VAL A 1 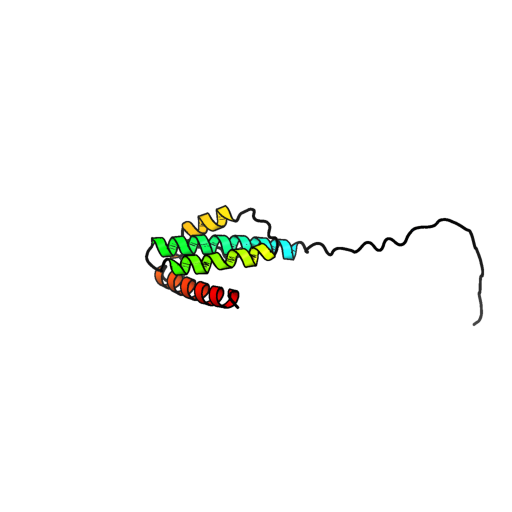103 ? 3.968 -6.259 7.607 1.00 90.38 103 VAL A C 1
ATOM 753 O O . VAL A 1 103 ? 3.291 -5.561 6.851 1.00 90.38 103 VAL A O 1
ATOM 756 N N . GLN A 1 104 ? 3.415 -7.141 8.438 1.00 93.12 104 GLN A N 1
ATOM 757 C CA . GLN A 1 104 ? 1.966 -7.257 8.571 1.00 93.12 104 GLN A CA 1
ATOM 758 C C . GLN A 1 104 ? 1.418 -6.103 9.419 1.00 93.12 104 GLN A C 1
ATOM 760 O O . GLN A 1 104 ? 1.995 -5.766 10.447 1.00 93.12 104 GLN A O 1
ATOM 765 N N . LEU A 1 105 ? 0.286 -5.509 9.028 1.00 90.19 105 LEU A N 1
ATOM 766 C CA . LEU A 1 105 ? -0.324 -4.398 9.776 1.00 90.19 105 LEU A CA 1
ATOM 767 C C . LEU A 1 105 ? -0.604 -4.740 11.245 1.00 90.19 105 LEU A C 1
ATOM 769 O O . LEU A 1 105 ? -0.445 -3.889 12.114 1.00 90.19 105 LEU A O 1
ATOM 773 N N . ALA A 1 106 ? -0.965 -5.992 11.526 1.00 82.12 106 ALA A N 1
ATOM 774 C CA . ALA A 1 106 ? -1.176 -6.490 12.884 1.00 82.12 106 ALA A CA 1
ATOM 775 C C . ALA A 1 106 ? 0.086 -6.449 13.773 1.00 82.12 106 ALA A C 1
ATOM 777 O O . ALA A 1 106 ? -0.034 -6.539 14.991 1.00 82.12 106 ALA A O 1
ATOM 778 N N . GLU A 1 107 ? 1.275 -6.324 13.181 1.00 85.06 107 GLU A N 1
ATOM 779 C CA . GLU A 1 107 ? 2.566 -6.225 13.875 1.00 85.06 107 GLU A CA 1
ATOM 780 C C . GLU A 1 107 ? 3.062 -4.773 13.990 1.00 85.06 107 GLU A C 1
ATOM 782 O O . GLU A 1 107 ? 4.167 -4.529 14.476 1.00 85.06 107 GLU A O 1
ATOM 787 N N . SER A 1 108 ? 2.277 -3.799 13.520 1.00 83.88 108 SER A N 1
ATOM 788 C CA . SER A 1 108 ? 2.637 -2.384 13.597 1.00 83.88 108 SER A CA 1
ATOM 789 C C . SER A 1 108 ? 2.419 -1.815 15.005 1.00 83.88 108 SER A C 1
ATOM 791 O O . SER A 1 108 ? 1.678 -2.375 15.810 1.00 83.88 108 SER A O 1
ATOM 793 N N . GLU A 1 109 ? 3.040 -0.670 15.304 1.00 88.19 109 GLU A N 1
ATOM 794 C CA . GLU A 1 109 ? 2.805 0.048 16.569 1.00 88.19 109 GLU A CA 1
ATOM 795 C C . GLU A 1 109 ? 1.375 0.603 16.681 1.00 88.19 109 GLU A C 1
ATOM 797 O O . GLU A 1 109 ? 0.885 0.846 17.782 1.00 88.19 109 GLU A O 1
ATOM 802 N N . LEU A 1 110 ? 0.706 0.797 15.542 1.00 90.31 110 LEU A N 1
ATOM 803 C CA . LEU A 1 110 ? -0.693 1.198 15.466 1.00 90.31 110 LEU A CA 1
ATOM 804 C C . LEU A 1 110 ? -1.595 -0.035 15.433 1.00 90.31 110 LEU A C 1
ATOM 806 O O . LEU A 1 110 ? -1.240 -1.078 14.877 1.00 90.31 110 LEU A O 1
ATOM 810 N N . SER A 1 111 ? -2.823 0.103 15.933 1.00 94.75 111 SER A N 1
ATOM 811 C CA . SER A 1 111 ? -3.850 -0.879 15.591 1.00 94.75 111 SER A CA 1
ATOM 812 C C . SER A 1 111 ? -4.138 -0.851 14.084 1.00 94.75 111 SER A C 1
ATOM 814 O O . SER A 1 111 ? -3.994 0.183 13.425 1.00 94.75 111 SER A O 1
ATOM 816 N N . GLU A 1 112 ? -4.618 -1.970 13.527 1.00 95.56 112 GLU A N 1
ATOM 817 C CA . GLU A 1 112 ? -4.977 -2.035 12.100 1.00 95.56 112 GLU A CA 1
ATOM 818 C C . GLU A 1 112 ? -5.976 -0.936 11.704 1.00 95.56 112 GLU A C 1
ATOM 820 O O . GLU A 1 112 ? -5.870 -0.358 10.625 1.00 95.56 112 GLU A O 1
ATOM 825 N N . SER A 1 113 ? -6.934 -0.622 12.585 1.00 96.75 113 SER A N 1
ATOM 826 C CA . SER A 1 113 ? -7.931 0.422 12.337 1.00 96.75 113 SER A CA 1
ATOM 827 C C . SER A 1 113 ? -7.299 1.810 12.285 1.00 96.75 113 SER A C 1
ATOM 829 O O . SER A 1 113 ? -7.598 2.573 11.369 1.00 96.75 113 SER A O 1
ATOM 831 N N . GLU A 1 114 ? -6.433 2.144 13.245 1.00 97.50 114 GLU A N 1
ATOM 832 C CA . GLU A 1 114 ? -5.754 3.446 13.284 1.00 97.50 114 GLU A CA 1
ATOM 833 C C . GLU A 1 114 ? -4.850 3.628 12.070 1.00 97.50 114 GLU A C 1
ATOM 835 O O . GLU A 1 114 ? -4.871 4.690 11.449 1.00 97.50 114 GLU A O 1
ATOM 840 N N . TRP A 1 115 ? -4.104 2.586 11.693 1.00 96.31 115 TRP A N 1
ATOM 841 C CA . TRP A 1 115 ? -3.277 2.624 10.493 1.00 96.31 115 TRP A CA 1
ATOM 842 C C . TRP A 1 115 ? -4.132 2.857 9.243 1.00 96.31 115 TRP A C 1
ATOM 844 O O . TRP A 1 115 ? -3.849 3.760 8.460 1.00 96.31 115 TRP A O 1
ATOM 854 N N . CYS A 1 116 ? -5.218 2.096 9.078 1.00 97.50 116 CYS A N 1
ATOM 855 C CA . CYS A 1 116 ? -6.106 2.216 7.922 1.00 97.50 116 CYS A CA 1
ATOM 856 C C . CYS A 1 116 ? -6.757 3.602 7.818 1.00 97.50 116 CYS A C 1
ATOM 858 O O . CYS A 1 116 ? -6.858 4.154 6.723 1.00 97.50 116 CYS A O 1
ATOM 860 N N . GLN A 1 117 ? -7.185 4.179 8.942 1.00 97.88 117 GLN A N 1
ATOM 861 C CA . GLN A 1 117 ? -7.778 5.517 8.976 1.00 97.88 117 GLN A CA 1
ATOM 862 C C . GLN A 1 117 ? -6.754 6.595 8.610 1.00 97.88 117 GLN A C 1
ATOM 864 O O . GLN A 1 117 ? -7.038 7.440 7.760 1.00 97.88 117 GLN A O 1
ATOM 869 N N . GLN A 1 118 ? -5.545 6.519 9.172 1.00 96.75 118 GLN A N 1
ATOM 870 C CA . GLN A 1 118 ? -4.456 7.436 8.829 1.00 96.75 118 GLN A CA 1
ATOM 871 C C . GLN A 1 118 ? -4.050 7.311 7.354 1.00 96.75 118 GLN A C 1
ATOM 873 O O . GLN A 1 118 ? -3.879 8.320 6.668 1.00 96.75 118 GLN A O 1
ATOM 878 N N . ALA A 1 119 ? -3.959 6.086 6.828 1.00 96.06 119 ALA A N 1
ATOM 879 C CA . ALA A 1 119 ? -3.667 5.843 5.419 1.00 96.06 119 ALA A CA 1
ATOM 880 C C . ALA A 1 119 ? -4.746 6.444 4.502 1.00 96.06 119 ALA A C 1
ATOM 882 O O . ALA A 1 119 ? -4.414 7.123 3.531 1.00 96.06 119 ALA A O 1
ATOM 883 N N . ALA A 1 120 ? -6.029 6.282 4.842 1.00 97.50 120 ALA A N 1
ATOM 884 C CA . ALA A 1 120 ? -7.136 6.872 4.092 1.00 97.50 120 ALA A CA 1
ATOM 885 C C . ALA A 1 120 ? -7.105 8.405 4.069 1.00 97.50 120 ALA A C 1
ATOM 887 O O . ALA A 1 120 ? -7.373 9.012 3.028 1.00 97.50 120 ALA A O 1
ATOM 888 N N . GLU A 1 121 ? -6.759 9.048 5.184 1.00 97.25 121 GLU A N 1
ATOM 889 C CA . GLU A 1 121 ? -6.540 10.495 5.210 1.00 97.25 121 GLU A CA 1
ATOM 890 C C . GLU A 1 121 ? -5.372 10.899 4.309 1.00 97.25 121 GLU A C 1
ATOM 892 O O . GLU A 1 121 ? -5.508 11.835 3.516 1.00 97.25 121 GLU A O 1
ATOM 897 N N . GLY A 1 122 ? -4.263 10.160 4.372 1.00 95.12 122 GLY A N 1
ATOM 898 C CA . GLY A 1 122 ? -3.102 10.357 3.509 1.00 95.12 122 GLY A CA 1
ATOM 899 C C . GLY A 1 122 ? -3.450 10.263 2.022 1.00 95.12 122 GLY A C 1
ATOM 900 O O . GLY A 1 122 ? -3.144 11.183 1.260 1.00 95.12 122 GLY A O 1
ATOM 901 N N . TRP A 1 123 ? -4.150 9.203 1.607 1.00 95.81 123 TRP A N 1
ATOM 902 C CA . TRP A 1 123 ? -4.58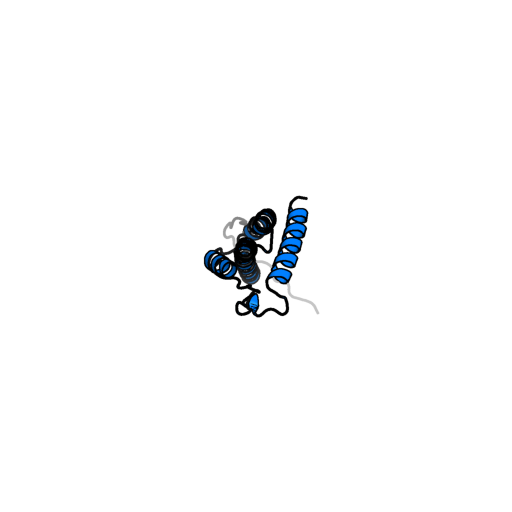6 9.020 0.219 1.00 95.81 123 TRP A CA 1
ATOM 903 C C . TRP A 1 123 ? -5.507 10.143 -0.243 1.00 95.81 123 TRP A C 1
ATOM 905 O O . TRP A 1 123 ? -5.303 10.684 -1.326 1.00 95.81 123 TRP A O 1
ATOM 915 N N . ARG A 1 124 ? -6.465 10.563 0.589 1.00 95.25 124 ARG A N 1
ATOM 916 C CA . ARG A 1 124 ? -7.355 11.690 0.279 1.00 95.25 124 ARG A CA 1
ATOM 917 C C . ARG A 1 124 ? -6.581 12.994 0.091 1.00 95.25 124 ARG A C 1
ATOM 919 O O . ARG A 1 124 ? -6.809 13.725 -0.875 1.00 95.25 124 ARG A O 1
ATOM 926 N N . HIS A 1 125 ? -5.652 13.297 0.997 1.00 94.06 125 HIS A N 1
ATOM 927 C CA . HIS A 1 125 ? -4.810 14.489 0.899 1.00 94.06 125 HIS A CA 1
ATOM 928 C C . HIS A 1 125 ? -3.918 14.469 -0.341 1.00 94.06 125 HIS A C 1
ATOM 930 O O . HIS A 1 125 ? -3.711 15.512 -0.966 1.00 94.06 125 HIS A O 1
ATOM 936 N N . TRP A 1 126 ? -3.407 13.299 -0.710 1.00 89.38 126 TRP A N 1
ATOM 937 C CA . TRP A 1 126 ? -2.619 13.125 -1.920 1.00 89.38 126 TRP A CA 1
ATOM 938 C C . TRP A 1 126 ? -3.473 13.284 -3.180 1.00 89.38 126 TRP A C 1
ATOM 940 O O . TRP A 1 126 ? -3.150 14.081 -4.056 1.00 89.38 126 TRP A O 1
ATOM 950 N N . ALA A 1 127 ? -4.604 12.586 -3.258 1.00 90.06 127 ALA A N 1
ATOM 951 C CA . ALA A 1 127 ? -5.546 12.665 -4.368 1.00 90.06 127 ALA A CA 1
ATOM 952 C C . ALA A 1 127 ? -5.982 14.110 -4.656 1.00 90.06 127 ALA A C 1
ATOM 954 O O . ALA A 1 127 ? -6.026 14.529 -5.812 1.00 90.06 127 ALA A O 1
ATOM 955 N N . ALA A 1 128 ? -6.239 14.898 -3.609 1.00 90.94 128 ALA A N 1
ATOM 956 C CA . ALA A 1 128 ? -6.568 16.316 -3.737 1.00 90.94 128 ALA A CA 1
ATOM 957 C C . ALA A 1 128 ? -5.407 17.174 -4.281 1.00 90.94 128 ALA A C 1
ATOM 959 O O . ALA A 1 128 ? -5.642 18.224 -4.877 1.00 90.94 128 ALA A O 1
ATOM 960 N N . GLN A 1 129 ? -4.152 16.767 -4.077 1.00 88.75 129 GLN A N 1
ATOM 961 C CA . GLN A 1 129 ? -2.992 17.435 -4.676 1.00 88.75 129 GLN A CA 1
ATOM 962 C C . GLN A 1 129 ? -2.850 17.116 -6.164 1.00 88.75 129 GLN A C 1
ATOM 964 O O . GLN A 1 129 ? -2.496 18.011 -6.919 1.00 88.75 129 GLN A O 1
ATOM 969 N N . LEU A 1 130 ? -3.175 15.890 -6.582 1.00 80.38 130 LEU A N 1
ATOM 970 C CA . LEU A 1 130 ? -3.104 15.471 -7.987 1.00 80.38 130 LEU A CA 1
ATOM 971 C C . LEU A 1 130 ? -4.187 16.084 -8.879 1.00 80.38 130 LEU A C 1
ATOM 973 O O . LEU A 1 130 ? -4.015 16.150 -10.089 1.00 80.38 130 LEU A O 1
ATOM 977 N N . ALA A 1 131 ? -5.311 16.501 -8.301 1.00 71.75 131 ALA A N 1
ATOM 978 C CA . ALA A 1 131 ? -6.418 17.108 -9.036 1.00 71.75 131 ALA A CA 1
ATOM 979 C C . ALA A 1 131 ? -6.219 18.608 -9.347 1.00 71.75 131 ALA A C 1
ATOM 981 O O . ALA A 1 131 ? -7.165 19.254 -9.799 1.00 71.75 131 ALA A O 1
ATOM 982 N N . ARG A 1 132 ? -5.042 19.171 -9.048 1.00 58.47 132 ARG A N 1
ATOM 983 C CA . ARG A 1 132 ? -4.719 20.594 -9.223 1.00 58.47 132 ARG A CA 1
ATOM 984 C C . ARG A 1 132 ? -3.871 20.866 -10.454 1.00 58.47 132 ARG A C 1
ATOM 986 O O . ARG A 1 132 ? -3.051 19.996 -10.810 1.00 58.47 132 ARG A O 1
#

Foldseek 3Di:
DDDDDDDDDDDDDDDDDPPPPPPPPDPPPVLQLVLQLQLLQLLLQLLLLLLCVVVVLDDPVLSVLSNLSNVVSVVSVYDNPNSVVSSVCSVVQWHDDRPDPTDHCCPDPDHSSVVNVVSSVVSNVVSVVVVD

Secondary structure (DSSP, 8-state):
-------------------------PPPHHHHHHHHHHHHHHHHHHHHHHHHHHTTSS-HHHHHHHHTHHHHHHTT----TTHHHHHHHHHTTEEEETTEEEEEGGGSSS-HHHHHHHHHHHHHHHHHHHT-

=== Feature glossary ===
Key to the feature types in this record:

Secondary structure (8-state, DSSP). Secondary structure is the local, repeating backbone conformation. DSSP classifies it into eight states by reading the hydrogen-bond network: three helix types (H, G, I), two β types (E, B), two non-regular types (T, S), and unstructured coil (-).

Backbone torsions (φ/ψ). Backbone dihedral angles. Every residue except chain termini has a φ (preceding-C → N → Cα → C) and a ψ (N → Cα → C → next-N). They are reported in degrees following the IUPAC sign convention. Secondary structure is essentially a statement about which (φ, ψ) basin each residue occupies.

Predicted aligned error. Predicted Aligned Error (PAE) is an AlphaFold confidence matrix: entry (i, j) is the expected error in the position of residue j, in ångströms, when the prediction is superimposed on the true structure at residue i. Low PAE within a block of residues means that block is internally rigid and well-predicted; high PAE between two blocks means their relative placement is uncertain even if each block individually is confident.

B-factor. B-factor (Debye–Waller factor) reflects atomic displacement in the crystal lattice. It is an experimental observable (units Å²), not a prediction; low values mean the atom is pinned down, high values mean it moves or is heterogeneous across the crystal.

Secondary structure (3-state, P-SEA). Three-state secondary structure (P-SEA) collapses the eight DSSP classes into helix (a), strand (b), and coil (c). P-SEA assigns these from Cα geometry alone — distances and angles — without requiring backbone oxygens, so it works on any Cα trace.

Sequence. Primary structure: the covalent order of the twenty standard amino acids along the backbone. Two proteins with the same sequence will (almost always) fold to the same structure; two with 30% identity often share a fold but not the details.

pLDDT. pLDDT is the predicted lDDT-Cα score: AlphaFold's confidence that the local environment of each residue (all inter-atomic distances within 15 Å) is correctly placed. It is a per-residue number between 0 and 100, with higher meaning more reliable.

InterPro / GO / CATH / organism. Functional annotations link the protein to curated databases. InterPro entries identify conserved domains and families by matching the sequence against member-database signatures (Pfam, PROSITE, CDD, …). Gene Ontology (GO) terms describe molecular function, biological process, and cellular component in a controlled vocabulary. CATH places the structure in a hierarchical fold classification (Class/Architecture/Topology/Homologous-superfamily). The organism is the source species.

Contact-map, Ramachandran, and PAE plots. Three diagnostic plots accompany the record. The Cα contact map visualizes the tertiary structure as a 2D adjacency matrix (8 Å cutoff, sequence-local contacts suppressed). The Ramachandran plot shows the distribution of backbone (φ, ψ) torsions, with points in the α and β basins reflecting secondary structure content. The PAE plot shows AlphaFold's inter-residue confidence as a color matrix.

mmCIF coordinates. The mmCIF table is the protein's shape written out atom by atom. For each backbone N, Cα, C, and carbonyl O, it records an (x, y, z) coordinate triple in Å plus the residue type, chain letter, and residue number.

Radius of gyration, Cα contacts, bounding box. Three whole-structure scalars: the radius of gyration (RMS distance of Cα from centroid, in Å), the count of Cα–Cα contacts (pairs closer than 8 Å and separated by more than four residues in sequence — i.e. tertiary, not local, contacts), and the bounding-box dimensions. Together they distinguish compact globular folds from extended fibres or disordered chains.

Foldseek 3Di. The Foldseek 3Di string encodes local tertiary geometry as a 20-letter alphabet — one character per residue — derived from the relative positions of nearby Cα atoms. Unlike the amino-acid sequence, 3Di is a direct function of the 3D structure, so two proteins with the same fold have similar 3Di strings even at low sequence identity.

Rendered structure images. Six rendered views show the 3D structure from the faces of a cube — i.e. along ±x, ±y, ±z. Rendering representation is drawn randomly per protein from cartoon (secondary-structure ribbons), sticks (backbone bonds), or molecular surface; coloring is either N→C rainbow (blue at the N-terminus through red at the C-terminus) or one color per chain.

Nearest PDB structures. The Foldseek neighbor list gives the closest experimentally determined structures in the PDB, ranked by structural alignment. TM-score near 1 means near-identical fold; near 0.3 means only rough topology match. This is how one finds what a novel AlphaFold prediction most resembles in the solved-structure universe.

Solvent-accessible surface area. SASA measures how much of the protein is reachable by solvent. It is computed by rolling a water-sized probe over the atomic surface and summing the exposed area (Å²). Per-residue SASA distinguishes core (buried, low SASA) from surface (exposed, high SASA) residues; total SASA is a whole-molecule size measure.